Protein AF-A0AAD8L4M0-F1 (afdb_monomer_lite)

InterPro domains:
  IPR024489 Organ specific protein [PF10950] (24-50)

Organism: Tagetes erecta (NCBI:txid13708)

pLDDT: mean 71.52, std 14.45, range [42.41, 94.5]

Secondary structure (DSSP, 8-state):
-HHHHHHHHHHHHHHHHT---SSS-HHHHHHHHTTTPPPPHHHHTTS---TT---TTSSS---S--S-------------------------

Sequence (92 aa):
MRSLFLILFLFSLLLLASVNDARKDPEEYWRSVMKDEPMPKALEDVLIRDPSTSNMKDRFTRNFDTKPNLIIYHSHVMYNQKGHELTSSKLN

Foldseek 3Di:
DVVVVVVVVVVVVVVVVPPDVPDPCVPVVVCVVCVNDDDDPVVVLVDDPDPPPPPNPPSDPPPDDPDDDDDDDDDPPDPPPDDDDDDDDDDD

Radius of gyration: 28.21 Å; chains: 1; bounding box: 89×39×43 Å

Structure (mmCIF, N/CA/C/O backbone):
data_AF-A0AAD8L4M0-F1
#
_entry.id   AF-A0AAD8L4M0-F1
#
loop_
_atom_site.group_PDB
_atom_site.id
_atom_site.type_symbol
_atom_site.label_atom_id
_atom_site.label_alt_id
_atom_site.label_comp_id
_atom_site.label_asym_id
_atom_site.label_entity_id
_atom_site.label_seq_id
_atom_site.pdbx_PDB_ins_code
_atom_site.Cartn_x
_atom_site.Cartn_y
_atom_site.Cartn_z
_atom_site.occupancy
_atom_site.B_iso_or_equiv
_atom_site.auth_seq_id
_atom_site.auth_comp_id
_atom_site.auth_asym_id
_atom_site.auth_atom_id
_atom_site.pdbx_PDB_model_num
ATOM 1 N N . MET A 1 1 ? 33.730 -5.481 17.094 1.00 61.94 1 MET A N 1
ATOM 2 C CA . MET A 1 1 ? 33.413 -4.404 16.126 1.00 61.94 1 MET A CA 1
ATOM 3 C C . MET A 1 1 ? 33.392 -4.896 14.678 1.00 61.94 1 MET A C 1
ATOM 5 O O . MET A 1 1 ? 32.331 -4.849 14.083 1.00 61.94 1 MET A O 1
ATOM 9 N N . ARG A 1 2 ? 34.490 -5.432 14.112 1.00 72.56 2 ARG A N 1
ATOM 10 C CA . ARG A 1 2 ? 34.559 -5.840 12.684 1.00 72.56 2 ARG A CA 1
ATOM 11 C C . ARG A 1 2 ? 33.479 -6.845 12.233 1.00 72.56 2 ARG A C 1
ATOM 13 O O . ARG A 1 2 ? 32.894 -6.656 11.179 1.00 72.56 2 ARG A O 1
ATOM 20 N N . SER A 1 3 ? 33.175 -7.856 13.052 1.00 83.75 3 SER A N 1
ATOM 21 C CA . SER A 1 3 ? 32.148 -8.870 12.735 1.00 83.75 3 SER A CA 1
ATOM 22 C C . SER A 1 3 ? 30.718 -8.304 12.705 1.00 83.75 3 SER A C 1
ATOM 24 O O . SER A 1 3 ? 29.942 -8.635 11.817 1.00 83.75 3 SER A O 1
ATOM 26 N N . LEU A 1 4 ? 30.391 -7.364 13.603 1.00 90.75 4 LEU A N 1
ATOM 27 C CA . LEU A 1 4 ? 29.077 -6.707 13.610 1.00 90.75 4 LEU A CA 1
ATOM 28 C C . LEU A 1 4 ? 28.836 -5.915 12.322 1.00 90.75 4 LEU A C 1
ATOM 30 O O . LEU A 1 4 ? 27.745 -5.975 11.771 1.00 90.75 4 LEU A O 1
ATOM 34 N N . PHE A 1 5 ? 29.861 -5.230 11.804 1.00 90.44 5 PHE A N 1
ATOM 35 C CA . PHE A 1 5 ? 29.755 -4.522 10.527 1.00 90.44 5 PHE A CA 1
ATOM 36 C C . PHE A 1 5 ? 29.491 -5.469 9.355 1.00 90.44 5 PHE A C 1
ATOM 38 O O . PHE A 1 5 ? 28.686 -5.141 8.492 1.00 90.44 5 PHE A O 1
ATOM 45 N N . LEU A 1 6 ? 30.109 -6.654 9.345 1.00 93.75 6 LEU A N 1
ATOM 46 C CA . LEU A 1 6 ? 29.845 -7.669 8.323 1.00 93.75 6 LEU A CA 1
ATOM 47 C C . LEU A 1 6 ? 28.414 -8.211 8.419 1.00 93.75 6 LEU A C 1
ATOM 49 O O . LEU A 1 6 ? 27.745 -8.326 7.399 1.00 93.75 6 LEU A O 1
ATOM 53 N N . ILE A 1 7 ? 27.920 -8.481 9.630 1.00 94.25 7 ILE A N 1
ATOM 54 C CA . ILE A 1 7 ? 26.540 -8.943 9.849 1.00 94.25 7 ILE A CA 1
ATOM 55 C C . ILE A 1 7 ? 25.534 -7.883 9.390 1.00 94.25 7 ILE A C 1
ATOM 57 O O . ILE A 1 7 ? 24.603 -8.205 8.658 1.00 94.25 7 ILE A O 1
ATOM 61 N N . LEU A 1 8 ? 25.733 -6.616 9.765 1.00 94.50 8 LEU A N 1
ATOM 62 C CA . LEU A 1 8 ? 24.864 -5.511 9.348 1.00 94.50 8 LEU A CA 1
ATOM 63 C C . LEU A 1 8 ? 24.910 -5.285 7.833 1.00 94.50 8 LEU A C 1
ATOM 65 O O . LEU A 1 8 ? 23.879 -5.022 7.221 1.00 94.50 8 LEU A O 1
ATOM 69 N N . PHE A 1 9 ? 26.087 -5.419 7.220 1.00 93.94 9 PHE A N 1
ATOM 70 C CA . PHE A 1 9 ? 26.251 -5.309 5.774 1.00 93.94 9 PHE A CA 1
ATOM 71 C C . PHE A 1 9 ? 25.510 -6.428 5.031 1.00 93.94 9 PHE A C 1
ATOM 73 O O . PHE A 1 9 ? 24.745 -6.149 4.112 1.00 93.94 9 PHE A O 1
ATOM 80 N N . LEU A 1 10 ? 25.663 -7.682 5.467 1.00 93.94 10 LEU A N 1
ATOM 81 C CA . LEU A 1 10 ? 24.940 -8.824 4.900 1.00 93.94 10 LEU A CA 1
ATOM 82 C C . LEU A 1 10 ? 23.426 -8.707 5.112 1.00 93.94 10 LEU A C 1
ATOM 84 O O . LEU A 1 10 ? 22.656 -9.002 4.203 1.00 93.94 10 LEU A O 1
ATOM 88 N N . PHE A 1 11 ? 22.993 -8.236 6.283 1.00 92.06 11 PHE A N 1
ATOM 89 C CA . PHE A 1 11 ? 21.582 -7.991 6.571 1.00 92.06 11 PHE A CA 1
ATOM 90 C C . PHE A 1 11 ? 20.997 -6.886 5.680 1.00 92.06 11 PHE A C 1
ATOM 92 O O . PHE A 1 11 ? 19.900 -7.040 5.154 1.00 92.06 11 PHE A O 1
ATOM 99 N N . SER A 1 12 ? 21.748 -5.809 5.440 1.00 91.56 12 SER A N 1
ATOM 100 C CA . SER A 1 12 ? 21.364 -4.746 4.502 1.00 91.56 12 SER A CA 1
ATOM 101 C C . SER A 1 12 ? 21.209 -5.273 3.069 1.00 91.56 12 SER A C 1
ATOM 103 O O . SER A 1 12 ? 20.209 -4.992 2.410 1.00 91.56 12 SER A O 1
ATOM 105 N N . LEU A 1 13 ? 22.150 -6.106 2.606 1.00 91.62 13 LEU A N 1
ATOM 106 C CA . LEU A 1 13 ? 22.055 -6.766 1.299 1.00 91.62 13 LEU A CA 1
ATOM 107 C C . LEU A 1 13 ? 20.837 -7.692 1.208 1.00 91.62 13 LEU A C 1
ATOM 109 O O . LEU A 1 13 ? 20.163 -7.708 0.180 1.00 91.62 13 LEU A O 1
ATOM 113 N N . LEU A 1 14 ? 20.530 -8.429 2.278 1.00 90.19 14 LEU A N 1
ATOM 114 C CA . LEU A 1 14 ? 19.354 -9.294 2.344 1.00 90.19 14 LEU A CA 1
ATOM 115 C C . LEU A 1 14 ? 18.053 -8.486 2.252 1.00 90.19 14 LEU A C 1
ATOM 117 O O . LEU A 1 14 ? 17.167 -8.873 1.498 1.00 90.19 14 LEU A O 1
ATOM 121 N N . LEU A 1 15 ? 17.960 -7.353 2.957 1.00 86.69 15 LEU A N 1
ATOM 122 C CA . LEU A 1 15 ? 16.801 -6.456 2.886 1.00 86.69 15 LEU A CA 1
ATOM 123 C C . LEU A 1 15 ? 16.605 -5.860 1.486 1.00 86.69 15 LEU A C 1
ATOM 125 O O . LEU A 1 15 ? 15.472 -5.733 1.025 1.00 86.69 15 LEU A O 1
ATOM 129 N N . LEU A 1 16 ? 17.701 -5.515 0.802 1.00 82.38 16 LEU A N 1
ATOM 130 C CA . LEU A 1 16 ? 17.655 -4.983 -0.560 1.00 82.38 16 LEU A CA 1
ATOM 131 C C . LEU A 1 16 ? 17.263 -6.057 -1.585 1.00 82.38 16 LEU A C 1
ATOM 133 O O . LEU A 1 16 ? 16.498 -5.782 -2.504 1.00 82.38 16 LEU A O 1
ATOM 137 N N . ALA A 1 17 ? 17.743 -7.289 -1.408 1.00 78.88 17 ALA A N 1
ATOM 138 C CA . ALA A 1 17 ? 17.330 -8.432 -2.220 1.00 78.88 17 ALA A CA 1
ATOM 139 C C . ALA A 1 17 ? 15.870 -8.836 -1.952 1.00 78.88 17 ALA A C 1
ATOM 141 O O . ALA A 1 17 ? 15.201 -9.354 -2.841 1.00 78.88 17 ALA A O 1
ATOM 142 N N . SER A 1 18 ? 15.364 -8.578 -0.743 1.00 72.06 18 SER A N 1
ATOM 143 C CA . SER A 1 18 ? 13.977 -8.824 -0.348 1.00 72.06 18 SER A CA 1
ATOM 144 C C . SER A 1 18 ? 13.034 -7.659 -0.648 1.00 72.06 18 SER A C 1
ATOM 146 O O . SER A 1 18 ? 11.955 -7.599 -0.049 1.00 72.06 18 SER A O 1
ATOM 148 N N . VAL A 1 19 ? 13.406 -6.727 -1.535 1.00 67.19 19 VAL A N 1
ATOM 149 C CA . VAL A 1 19 ? 12.445 -5.785 -2.126 1.00 67.19 19 VAL A CA 1
ATOM 150 C C . VAL A 1 19 ? 11.505 -6.611 -2.997 1.00 67.19 19 VAL A C 1
ATOM 152 O O . VAL A 1 19 ? 11.675 -6.770 -4.200 1.00 67.19 19 VAL A O 1
ATOM 155 N N . ASN A 1 20 ? 10.539 -7.225 -2.328 1.00 64.44 20 ASN A N 1
ATOM 156 C CA . ASN A 1 20 ? 9.407 -7.851 -2.958 1.00 64.44 20 ASN A CA 1
ATOM 157 C C . ASN A 1 20 ? 8.578 -6.703 -3.511 1.00 64.44 20 ASN A C 1
ATOM 159 O O . ASN A 1 20 ? 8.199 -5.800 -2.758 1.00 64.44 20 ASN A O 1
ATOM 163 N N . ASP A 1 21 ? 8.323 -6.731 -4.814 1.00 62.47 21 ASP A N 1
ATOM 164 C CA . ASP A 1 21 ? 7.288 -5.891 -5.386 1.00 62.47 21 ASP A CA 1
ATOM 165 C C . ASP A 1 21 ? 6.016 -6.147 -4.571 1.00 62.47 21 ASP A C 1
ATOM 167 O O . ASP A 1 21 ? 5.594 -7.298 -4.411 1.00 62.47 21 ASP A O 1
ATOM 171 N N . ALA A 1 22 ? 5.483 -5.104 -3.928 1.00 62.41 22 ALA A N 1
ATOM 172 C CA . ALA A 1 22 ? 4.455 -5.247 -2.894 1.00 62.41 22 ALA A CA 1
ATOM 173 C C . ALA A 1 22 ? 3.218 -5.994 -3.421 1.00 62.41 22 ALA A C 1
ATOM 175 O O . ALA A 1 22 ? 2.449 -6.566 -2.645 1.00 62.41 22 ALA A O 1
ATOM 176 N N . ARG A 1 23 ? 3.052 -6.015 -4.748 1.00 62.06 23 ARG A N 1
ATOM 177 C CA . ARG A 1 23 ? 2.239 -6.968 -5.496 1.00 62.06 23 ARG A CA 1
ATOM 178 C C . ARG A 1 23 ? 2.991 -7.292 -6.780 1.00 62.06 23 ARG A C 1
ATOM 180 O O . ARG A 1 23 ? 3.433 -6.374 -7.449 1.00 62.06 23 ARG A O 1
ATOM 187 N N . LYS A 1 24 ? 3.089 -8.576 -7.125 1.00 68.38 24 LYS A N 1
ATOM 188 C CA . LYS A 1 24 ? 3.697 -9.024 -8.386 1.00 68.38 24 LYS A CA 1
ATOM 189 C C . LYS A 1 24 ? 3.031 -8.364 -9.604 1.00 68.38 24 LYS A C 1
ATOM 191 O O . LYS A 1 24 ? 3.720 -8.017 -10.549 1.00 68.38 24 LYS A O 1
ATOM 196 N N . ASP A 1 25 ? 1.719 -8.132 -9.505 1.00 77.00 25 ASP A N 1
ATOM 197 C CA . ASP A 1 25 ? 0.892 -7.609 -10.589 1.00 77.00 25 ASP A CA 1
ATOM 198 C C . ASP A 1 25 ? -0.174 -6.641 -10.022 1.00 77.00 25 ASP A C 1
ATOM 200 O O . ASP A 1 25 ? -1.338 -7.005 -9.808 1.00 77.00 25 ASP A O 1
ATOM 204 N N . PRO A 1 26 ? 0.204 -5.397 -9.672 1.00 73.31 26 PRO A N 1
ATOM 205 C CA . PRO A 1 26 ? -0.716 -4.443 -9.055 1.00 73.31 26 PRO A CA 1
ATOM 206 C C . PRO A 1 26 ? -1.887 -4.093 -9.981 1.00 73.31 26 PRO A C 1
ATOM 208 O O . PRO A 1 26 ? -2.999 -3.889 -9.497 1.00 73.31 26 PRO A O 1
ATOM 211 N N . GLU A 1 27 ? -1.658 -4.067 -11.293 1.00 78.00 27 GLU A N 1
ATOM 212 C CA . GLU A 1 27 ? -2.686 -3.824 -12.307 1.00 78.00 27 GLU A CA 1
ATOM 213 C C . GLU A 1 27 ? -3.753 -4.927 -12.315 1.00 78.00 27 GLU A C 1
ATOM 215 O O . GLU A 1 27 ? -4.946 -4.637 -12.259 1.00 78.00 27 GLU A O 1
ATOM 220 N N . GLU A 1 28 ? -3.338 -6.193 -12.289 1.00 83.06 28 GLU A N 1
ATOM 221 C CA . GLU A 1 28 ? -4.235 -7.354 -12.306 1.00 83.06 28 GLU A CA 1
ATOM 222 C C . GLU A 1 28 ? -5.022 -7.481 -11.000 1.00 83.06 28 GLU A C 1
ATOM 224 O O . GLU A 1 28 ? -6.222 -7.770 -11.011 1.00 83.06 28 GLU A O 1
ATOM 229 N N . TYR A 1 29 ? -4.379 -7.180 -9.867 1.00 83.12 29 TYR A N 1
ATOM 230 C CA . TYR A 1 29 ? -5.057 -7.061 -8.578 1.00 83.12 29 TYR A CA 1
ATO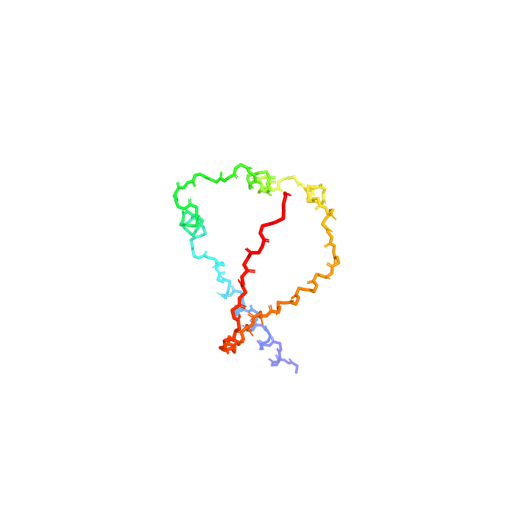M 231 C C . TYR A 1 29 ? -6.161 -6.000 -8.627 1.00 83.12 29 TYR A C 1
ATOM 233 O O . TYR A 1 29 ? -7.301 -6.274 -8.249 1.00 83.12 29 TYR A O 1
ATOM 241 N N . TRP A 1 30 ? -5.846 -4.794 -9.106 1.00 82.50 30 TRP A N 1
ATOM 242 C CA . TRP A 1 30 ? -6.825 -3.712 -9.194 1.00 82.50 30 TRP A CA 1
ATOM 243 C C . TRP A 1 30 ? -7.953 -4.042 -10.161 1.00 82.50 30 TRP A C 1
ATOM 245 O O . TRP A 1 30 ? -9.111 -3.801 -9.835 1.00 82.50 30 TRP A O 1
ATOM 255 N N . ARG A 1 31 ? -7.636 -4.658 -11.299 1.00 85.06 31 ARG A N 1
ATOM 256 C CA . ARG A 1 31 ? -8.614 -5.130 -12.278 1.00 85.06 31 ARG A CA 1
ATOM 257 C C . ARG A 1 31 ? -9.586 -6.147 -11.677 1.00 85.06 31 ARG A C 1
ATOM 259 O O . ARG A 1 31 ? -10.789 -6.035 -11.889 1.00 85.06 31 ARG A O 1
ATOM 266 N N . SER A 1 32 ? -9.083 -7.077 -10.865 1.00 87.94 32 SER A N 1
ATOM 267 C CA . SER A 1 32 ? -9.897 -8.036 -10.107 1.00 87.94 32 SER A CA 1
ATOM 268 C C . SER A 1 32 ? -10.794 -7.350 -9.068 1.00 87.94 32 SER A C 1
ATOM 270 O O . SER A 1 32 ? -11.999 -7.597 -9.027 1.00 87.94 32 SER A O 1
ATOM 272 N N . VAL A 1 33 ? -10.241 -6.427 -8.271 1.00 86.12 33 VAL A N 1
ATOM 273 C CA . VAL A 1 33 ? -10.994 -5.657 -7.260 1.00 86.12 33 VAL A CA 1
ATOM 274 C C . VAL A 1 33 ? -12.100 -4.813 -7.902 1.00 86.12 33 VAL A C 1
ATOM 276 O O . VAL A 1 33 ? -13.202 -4.729 -7.362 1.00 86.12 33 VAL A O 1
ATOM 279 N N . MET A 1 34 ? -11.813 -4.228 -9.065 1.00 87.12 34 MET A N 1
ATOM 280 C CA . MET A 1 34 ? -12.737 -3.411 -9.852 1.00 87.12 34 MET A CA 1
ATOM 281 C C . MET A 1 34 ? -13.683 -4.234 -10.734 1.00 87.12 34 MET A C 1
ATOM 283 O O . MET A 1 34 ? -14.560 -3.653 -11.361 1.00 87.12 34 MET A O 1
ATOM 287 N N . LYS A 1 35 ? -13.541 -5.567 -10.784 1.00 90.56 35 LYS A N 1
ATOM 288 C CA . LYS A 1 35 ? -14.336 -6.455 -11.651 1.00 90.56 35 LYS A CA 1
ATOM 289 C C . LYS A 1 35 ? -14.329 -6.013 -13.119 1.00 90.56 35 LYS A C 1
ATOM 291 O O . LYS A 1 35 ? -15.381 -5.916 -13.742 1.00 90.56 35 LYS A O 1
ATOM 296 N N . ASP A 1 36 ? -13.143 -5.706 -13.638 1.00 88.50 36 ASP A N 1
ATOM 297 C CA . ASP A 1 36 ? -12.933 -5.207 -15.005 1.00 88.50 36 ASP A CA 1
ATOM 298 C C . ASP A 1 36 ? -13.589 -3.846 -15.324 1.00 88.50 36 ASP A C 1
ATOM 300 O O . ASP A 1 36 ? -13.519 -3.387 -16.465 1.00 88.50 36 ASP A O 1
ATOM 304 N N . GLU A 1 37 ? -14.188 -3.159 -14.346 1.00 88.31 37 GLU A N 1
ATOM 305 C CA . GLU A 1 37 ? -14.678 -1.793 -14.535 1.00 88.31 37 GLU A CA 1
ATOM 306 C C . GLU A 1 37 ? -13.520 -0.780 -14.585 1.00 88.31 37 GLU A C 1
ATOM 308 O O . GLU A 1 37 ? -12.471 -0.986 -13.960 1.00 88.31 37 GLU A O 1
ATOM 313 N N . PRO A 1 38 ? -13.683 0.340 -15.318 1.00 84.19 38 PRO A N 1
ATOM 314 C CA . PRO A 1 38 ? -12.680 1.395 -15.338 1.00 84.19 38 PRO A CA 1
ATOM 315 C C . PRO A 1 38 ? -12.480 1.991 -13.941 1.00 84.19 38 PRO A C 1
ATOM 317 O O . PRO A 1 38 ? -13.400 2.032 -13.122 1.00 84.19 38 PRO A O 1
ATOM 320 N N . MET A 1 39 ? -11.276 2.508 -13.686 1.00 82.06 39 MET A N 1
ATOM 321 C CA . MET A 1 39 ? -10.959 3.175 -12.425 1.00 82.06 39 MET A CA 1
ATOM 322 C C . MET A 1 39 ? -11.991 4.277 -12.110 1.00 82.06 39 MET A C 1
ATOM 324 O O . MET A 1 39 ? -12.300 5.095 -12.982 1.00 82.06 39 MET A O 1
ATOM 328 N N . PRO A 1 40 ? -12.519 4.347 -10.874 1.00 81.19 40 PRO A N 1
ATOM 329 C CA . PRO A 1 40 ? -13.451 5.392 -10.489 1.00 81.19 40 PRO A CA 1
ATOM 330 C C . PRO A 1 40 ? -12.798 6.767 -10.618 1.00 81.19 40 PRO A C 1
ATOM 332 O O . PRO A 1 40 ? -11.701 6.985 -10.105 1.00 81.19 40 PRO A O 1
ATOM 335 N N . LYS A 1 41 ? -13.518 7.726 -11.208 1.00 78.25 41 LYS A N 1
ATOM 336 C CA . LYS A 1 41 ? -13.054 9.119 -11.354 1.00 78.25 41 LYS A CA 1
ATOM 337 C C . LYS A 1 41 ? -12.613 9.746 -10.026 1.00 78.25 41 LYS A C 1
ATOM 339 O O . LYS A 1 41 ? -11.638 10.479 -9.981 1.00 78.25 41 LYS A O 1
ATOM 344 N N . ALA A 1 42 ? -13.279 9.382 -8.928 1.00 75.88 42 ALA A N 1
ATOM 345 C CA . ALA A 1 42 ? -12.927 9.843 -7.585 1.00 75.88 42 ALA A CA 1
ATOM 346 C C . ALA A 1 42 ? -11.524 9.399 -7.120 1.00 75.88 42 ALA A C 1
ATOM 348 O O . ALA A 1 42 ? -10.937 10.054 -6.266 1.00 75.88 42 ALA A O 1
ATOM 349 N N . LEU A 1 43 ? -10.993 8.289 -7.649 1.00 74.19 43 LEU A N 1
ATOM 350 C CA . LEU A 1 43 ? -9.619 7.849 -7.386 1.00 74.19 43 LEU A CA 1
ATOM 351 C C . LEU A 1 43 ? -8.622 8.485 -8.356 1.00 74.19 43 LEU A C 1
ATOM 353 O O . LEU A 1 43 ? -7.486 8.731 -7.963 1.00 74.19 43 LEU A O 1
ATOM 357 N N . GLU A 1 44 ? -9.037 8.786 -9.588 1.00 71.56 44 GLU A N 1
ATOM 358 C CA . GLU A 1 44 ? -8.193 9.482 -10.568 1.00 71.56 44 GLU A CA 1
ATOM 359 C C . GLU A 1 44 ? -7.752 10.862 -10.053 1.00 71.56 44 GLU A C 1
ATOM 361 O O . GLU A 1 44 ? -6.585 11.218 -10.191 1.00 71.56 44 GLU A O 1
ATOM 366 N N . ASP A 1 45 ? -8.631 11.575 -9.342 1.00 68.19 45 ASP A N 1
ATOM 367 C CA . ASP A 1 45 ? -8.310 12.861 -8.701 1.00 68.19 45 ASP A CA 1
ATOM 368 C C . ASP A 1 45 ? -7.294 12.736 -7.545 1.00 68.19 45 ASP A C 1
ATOM 370 O O . ASP A 1 45 ? -6.606 13.699 -7.193 1.00 68.19 45 ASP A O 1
ATOM 374 N N . VAL A 1 46 ? -7.189 11.547 -6.943 1.00 68.75 46 VAL A N 1
ATOM 375 C CA . VAL A 1 46 ? -6.289 11.252 -5.815 1.00 68.75 46 VAL A CA 1
ATOM 376 C C . VAL A 1 46 ? -4.932 10.743 -6.301 1.00 68.75 46 VAL A C 1
ATOM 378 O O . VAL A 1 46 ? -3.907 10.986 -5.657 1.00 68.75 46 VAL A O 1
ATOM 381 N N . LEU A 1 47 ? -4.897 10.038 -7.433 1.00 67.06 47 LEU A N 1
ATOM 382 C CA . LEU A 1 47 ? -3.669 9.499 -7.998 1.00 67.06 47 LEU A CA 1
ATOM 383 C C . LEU A 1 47 ? -2.873 10.608 -8.687 1.00 67.06 47 LEU A C 1
ATOM 385 O O . LEU A 1 47 ? -3.246 11.154 -9.722 1.00 67.06 47 LEU A O 1
ATOM 389 N N . ILE A 1 48 ? -1.720 10.933 -8.109 1.00 61.38 48 ILE A N 1
ATOM 390 C CA . ILE A 1 48 ? -0.783 11.890 -8.691 1.00 61.38 48 ILE A CA 1
ATOM 391 C C . ILE A 1 48 ? -0.191 11.261 -9.956 1.00 61.38 48 ILE A C 1
ATOM 393 O O . ILE A 1 48 ? 0.726 10.447 -9.886 1.00 61.38 48 ILE A O 1
ATOM 397 N N . ARG A 1 49 ? -0.727 11.641 -11.119 1.00 58.69 49 ARG A N 1
ATOM 398 C CA . ARG A 1 49 ? -0.248 11.178 -12.430 1.00 58.69 49 ARG A CA 1
ATOM 399 C C . ARG A 1 49 ? 1.086 11.814 -12.840 1.00 58.69 49 ARG A C 1
ATOM 401 O O . ARG A 1 49 ? 1.791 11.245 -13.663 1.00 58.69 49 ARG A O 1
ATOM 408 N N . ASP A 1 50 ? 1.440 12.949 -12.229 1.00 58.34 50 ASP A N 1
ATOM 409 C CA . ASP A 1 50 ? 2.644 13.719 -12.552 1.00 58.34 50 ASP A CA 1
ATOM 410 C C . ASP A 1 50 ? 3.607 13.855 -11.356 1.00 58.34 50 ASP A C 1
ATOM 412 O O . ASP A 1 50 ? 3.325 14.620 -10.420 1.00 58.34 50 ASP A O 1
ATOM 416 N N . PRO A 1 51 ? 4.787 13.200 -11.394 1.00 55.25 51 PRO A N 1
ATOM 417 C CA . PRO A 1 51 ? 5.813 13.319 -10.354 1.00 55.25 51 PRO A CA 1
ATOM 418 C C . PRO A 1 51 ? 6.464 14.714 -10.295 1.00 55.25 51 PRO A C 1
ATOM 420 O O . PRO A 1 51 ? 7.218 15.007 -9.370 1.00 55.25 51 PRO A O 1
ATOM 423 N N . SER A 1 52 ? 6.171 15.593 -11.259 1.00 57.31 52 SER A N 1
ATOM 424 C CA . SER A 1 52 ? 6.678 16.968 -11.356 1.00 57.31 52 SER A CA 1
ATOM 425 C C . SER A 1 52 ? 5.918 17.976 -10.484 1.00 57.31 52 SER A C 1
ATOM 427 O O . SER A 1 52 ? 6.379 19.101 -10.290 1.00 57.31 52 SER A O 1
ATOM 429 N N . THR A 1 53 ? 4.769 17.597 -9.916 1.00 54.47 53 THR A N 1
ATOM 430 C CA . THR A 1 53 ? 3.946 18.492 -9.089 1.00 54.47 53 THR A CA 1
ATOM 431 C C . THR A 1 53 ? 4.354 18.411 -7.615 1.00 54.47 53 THR A C 1
ATOM 433 O O . THR A 1 53 ? 3.663 17.844 -6.772 1.00 54.47 53 THR A O 1
ATOM 436 N N . SER A 1 54 ? 5.504 19.010 -7.294 1.00 54.09 54 SER A N 1
ATOM 437 C CA . SER A 1 54 ? 6.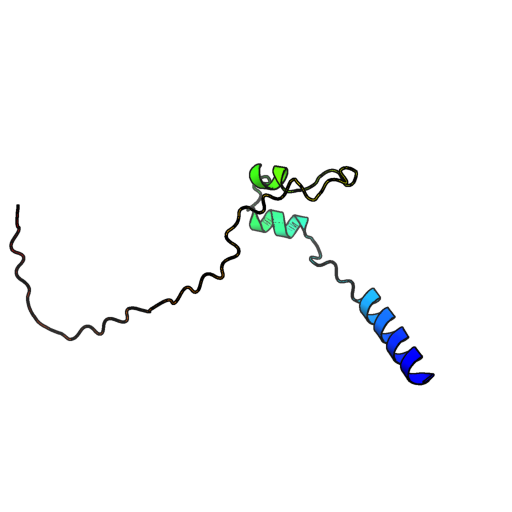172 18.988 -5.978 1.00 54.09 54 SER A CA 1
ATOM 438 C C . SER A 1 54 ? 5.399 19.616 -4.805 1.00 54.09 54 SER A C 1
ATOM 440 O O . SER A 1 54 ? 5.912 19.668 -3.690 1.00 54.09 54 SER A O 1
ATOM 442 N N . ASN A 1 55 ? 4.160 20.068 -4.999 1.00 56.88 55 ASN A N 1
ATOM 443 C CA . ASN A 1 55 ? 3.354 20.702 -3.953 1.00 56.88 55 ASN A CA 1
ATOM 444 C C . ASN A 1 55 ? 2.314 19.700 -3.427 1.00 56.88 55 ASN A C 1
ATOM 446 O O . ASN A 1 55 ? 1.104 19.879 -3.529 1.00 56.88 55 ASN A O 1
ATOM 450 N N . MET A 1 56 ? 2.815 18.578 -2.906 1.00 56.06 56 MET A N 1
ATOM 451 C CA . MET A 1 56 ? 2.034 17.400 -2.502 1.00 56.06 56 MET A CA 1
ATOM 452 C C . MET A 1 56 ? 1.208 17.609 -1.219 1.00 56.06 56 MET A C 1
ATOM 454 O O . MET A 1 56 ? 0.315 16.822 -0.919 1.00 56.06 56 MET A O 1
ATOM 458 N N . LYS A 1 57 ? 1.510 18.660 -0.446 1.00 58.22 57 LYS A N 1
ATOM 459 C CA . LYS A 1 57 ? 0.960 18.885 0.902 1.00 58.22 57 LYS A CA 1
ATOM 460 C C . LYS A 1 57 ? -0.448 19.491 0.921 1.00 58.22 57 LYS A C 1
ATOM 462 O O . LYS A 1 57 ? -1.149 19.281 1.905 1.00 58.22 57 LYS A O 1
ATOM 467 N N . ASP A 1 58 ? -0.859 20.163 -0.155 1.00 62.19 58 ASP A N 1
ATOM 468 C CA . ASP A 1 58 ? -2.113 20.936 -0.187 1.00 62.19 58 ASP A CA 1
ATOM 469 C C . ASP A 1 58 ? -3.293 20.197 -0.837 1.00 62.19 58 ASP A C 1
ATOM 471 O O . ASP A 1 58 ? -4.438 20.611 -0.674 1.00 62.19 58 ASP A O 1
ATOM 475 N N . ARG A 1 59 ? -3.052 19.082 -1.545 1.00 63.97 59 ARG A N 1
ATOM 476 C CA . ARG A 1 59 ? -4.128 18.299 -2.188 1.00 63.97 59 ARG A CA 1
ATOM 477 C C . ARG A 1 59 ? -4.867 17.365 -1.234 1.00 63.97 59 ARG A C 1
ATOM 479 O O . ARG A 1 59 ? -6.035 17.071 -1.458 1.00 63.97 59 ARG A O 1
ATOM 486 N N . PHE A 1 60 ? -4.206 16.889 -0.180 1.00 70.62 60 PHE A N 1
ATOM 487 C CA . PHE A 1 60 ? -4.846 16.002 0.785 1.00 70.62 60 PHE A CA 1
ATOM 488 C C . PHE A 1 60 ? -5.587 16.832 1.831 1.00 70.62 60 PHE A C 1
ATOM 490 O O . PHE A 1 60 ? -4.963 17.478 2.675 1.00 70.62 60 PHE A O 1
ATOM 497 N N . THR A 1 61 ? -6.918 16.827 1.788 1.00 69.25 61 THR A N 1
ATOM 498 C CA . THR A 1 61 ? -7.728 17.538 2.778 1.00 69.25 61 THR A CA 1
ATOM 499 C C . THR A 1 61 ? -7.516 16.894 4.149 1.00 69.25 61 THR A C 1
ATOM 501 O O . THR A 1 61 ? -7.818 15.727 4.359 1.00 69.25 61 THR A O 1
ATOM 504 N N . ARG A 1 62 ? -6.946 17.637 5.102 1.00 71.56 62 ARG A N 1
ATOM 505 C CA . ARG A 1 62 ? -6.663 17.144 6.467 1.00 71.56 62 ARG A CA 1
ATOM 506 C C . ARG A 1 62 ? -7.803 17.452 7.440 1.00 71.56 62 ARG A C 1
ATOM 508 O O . ARG A 1 62 ? -7.570 17.578 8.634 1.00 71.56 62 ARG A O 1
ATOM 515 N N . ASN A 1 63 ? -9.020 17.610 6.926 1.00 76.88 63 ASN A N 1
ATOM 516 C CA . ASN A 1 63 ? -10.225 17.927 7.697 1.00 76.88 63 ASN A CA 1
ATOM 517 C C . ASN A 1 63 ? -10.925 16.681 8.268 1.00 76.88 63 ASN A C 1
ATOM 519 O O . ASN A 1 63 ? -12.068 16.771 8.711 1.00 76.88 63 ASN A O 1
ATOM 523 N N . PHE A 1 64 ? -10.261 15.527 8.252 1.00 79.19 64 PHE A N 1
ATOM 524 C CA . PHE A 1 64 ? -10.749 14.336 8.931 1.00 79.19 64 PHE A CA 1
ATOM 525 C C . PHE A 1 64 ? -10.605 14.498 10.446 1.00 79.19 64 PHE A C 1
ATOM 527 O O . PHE A 1 64 ? -9.613 15.050 10.924 1.00 79.19 64 PHE A O 1
ATOM 534 N N . ASP A 1 65 ? -11.590 14.008 11.197 1.00 76.94 65 ASP A N 1
ATOM 535 C CA . ASP A 1 65 ? -11.520 13.986 12.654 1.00 76.94 65 ASP A CA 1
ATOM 536 C C . ASP A 1 65 ? -10.399 13.033 13.093 1.00 76.94 65 ASP A C 1
ATOM 538 O O . ASP A 1 65 ? -10.493 11.816 12.936 1.00 76.94 65 ASP A O 1
ATOM 542 N N . THR A 1 66 ? -9.306 13.588 13.617 1.00 76.56 66 THR A N 1
ATOM 543 C CA . THR A 1 66 ? -8.182 12.810 14.155 1.00 76.56 66 THR A CA 1
ATOM 544 C C . THR A 1 66 ? -8.517 12.169 15.501 1.00 76.56 66 THR A C 1
ATOM 546 O O . THR A 1 66 ? -7.681 11.463 16.072 1.00 76.56 66 THR A O 1
ATOM 549 N N . LYS A 1 67 ? -9.704 12.439 16.058 1.00 84.50 67 LYS A N 1
ATOM 550 C CA . LYS A 1 67 ? -10.132 11.868 17.325 1.00 84.50 67 LYS A CA 1
ATOM 551 C C . LYS A 1 67 ? -10.286 10.350 17.179 1.00 84.50 67 LYS A C 1
ATOM 553 O O . LYS A 1 67 ? -10.990 9.878 16.286 1.00 84.50 67 LYS A O 1
ATOM 558 N N . PRO A 1 68 ? -9.660 9.558 18.064 1.00 77.69 68 PRO A N 1
ATOM 559 C CA . PRO A 1 68 ? -9.838 8.115 18.049 1.00 77.69 68 PRO A CA 1
ATOM 560 C C . PRO A 1 68 ? -11.310 7.781 18.313 1.00 77.69 68 PRO A C 1
ATOM 562 O O . PRO A 1 68 ? -11.879 8.197 19.325 1.00 77.69 68 PRO A O 1
ATOM 565 N N . ASN A 1 69 ? -11.929 7.030 17.402 1.00 76.38 69 ASN A N 1
ATOM 566 C CA . ASN A 1 69 ? -13.311 6.591 17.542 1.00 76.38 69 ASN A CA 1
ATOM 567 C C . ASN A 1 69 ? -13.330 5.222 18.244 1.00 76.38 69 ASN A C 1
ATOM 569 O O . ASN A 1 69 ? -12.940 4.213 17.656 1.00 76.38 69 ASN A O 1
ATOM 573 N N . LEU A 1 70 ? -13.733 5.182 19.519 1.00 80.62 70 LEU A N 1
ATOM 574 C CA . LEU A 1 70 ? -13.905 3.933 20.266 1.00 80.62 70 LEU A CA 1
ATOM 575 C C . LEU A 1 70 ? -15.304 3.375 19.981 1.00 80.62 70 LEU A C 1
ATOM 577 O O . LEU A 1 70 ? -16.282 3.784 20.602 1.00 80.62 70 LEU A O 1
ATOM 581 N N . ILE A 1 71 ? -15.399 2.442 19.036 1.00 80.81 71 ILE A N 1
ATOM 582 C CA . ILE A 1 71 ? -16.659 1.766 18.711 1.00 80.81 71 ILE A CA 1
ATOM 583 C C . ILE A 1 71 ? -16.737 0.470 19.526 1.00 80.81 71 ILE A C 1
ATOM 585 O O . ILE A 1 71 ? -16.027 -0.492 19.238 1.00 80.81 71 ILE A O 1
ATOM 589 N N . ILE A 1 72 ? -17.595 0.442 20.551 1.00 82.00 72 ILE A N 1
ATOM 590 C CA . ILE A 1 72 ? -17.858 -0.760 21.356 1.00 82.00 72 ILE A CA 1
ATOM 591 C C . ILE A 1 72 ? -19.099 -1.466 20.803 1.00 82.00 72 ILE A C 1
ATOM 593 O O . ILE A 1 72 ? -20.232 -1.076 21.093 1.00 82.00 72 ILE A O 1
ATOM 597 N N . TYR A 1 73 ? -18.895 -2.530 20.026 1.00 75.69 73 TYR A N 1
ATOM 598 C CA . TYR A 1 73 ? -19.986 -3.388 19.564 1.00 75.69 73 TYR A CA 1
ATOM 599 C C . TYR A 1 73 ? -20.541 -4.201 20.736 1.00 75.69 73 TYR A C 1
ATOM 601 O O . TYR A 1 73 ? -19.872 -5.093 21.253 1.00 75.69 73 TYR A O 1
ATOM 609 N N . HIS A 1 74 ? -21.773 -3.910 21.146 1.00 75.31 74 HIS A N 1
ATOM 610 C CA . HIS A 1 74 ? -22.505 -4.765 22.073 1.00 75.31 74 HIS A CA 1
ATOM 611 C C . HIS A 1 74 ? -23.309 -5.771 21.252 1.00 75.31 74 HIS A C 1
ATOM 613 O O . HIS A 1 74 ? -24.247 -5.402 20.546 1.00 75.31 74 HIS A O 1
ATOM 619 N N . SER A 1 75 ? -22.951 -7.054 21.318 1.00 69.88 75 SER A N 1
ATOM 620 C CA . SER A 1 75 ? -23.813 -8.103 20.778 1.00 69.88 75 SER A CA 1
ATOM 621 C C . SER A 1 75 ? -25.061 -8.192 21.657 1.00 69.88 75 SER A C 1
ATOM 623 O O . SER A 1 75 ? -24.987 -8.667 22.792 1.00 69.88 75 SER A O 1
ATOM 625 N N . HIS A 1 76 ? -26.208 -7.735 21.155 1.00 67.12 76 HIS A N 1
ATOM 626 C CA . HIS A 1 76 ? -27.500 -7.943 21.808 1.00 67.12 76 HIS A CA 1
ATOM 627 C C . HIS A 1 76 ? -27.900 -9.418 21.676 1.00 67.12 76 HIS A C 1
ATOM 629 O O . HIS A 1 76 ? -28.737 -9.781 20.853 1.00 67.12 76 HIS A O 1
ATOM 635 N N . VAL A 1 77 ? -27.279 -10.296 22.462 1.00 65.62 77 VAL A N 1
ATOM 636 C CA . VAL A 1 77 ? -27.738 -11.680 22.582 1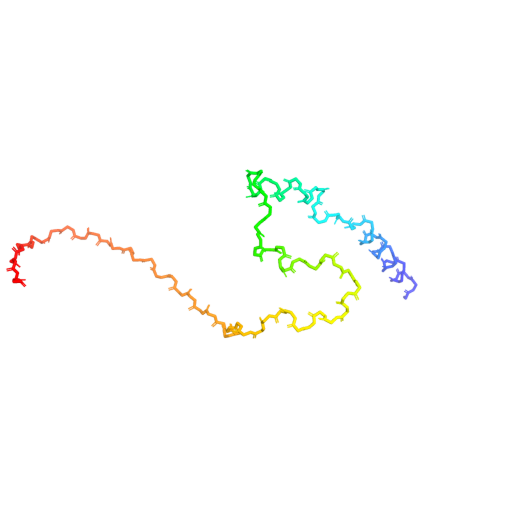.00 65.62 77 VAL A CA 1
ATOM 637 C C . VAL A 1 77 ? -28.943 -11.666 23.520 1.00 65.62 77 VAL A C 1
ATOM 639 O O . VAL A 1 77 ? -28.811 -11.728 24.739 1.00 65.62 77 VAL A O 1
ATOM 642 N N . MET A 1 78 ? -30.129 -11.501 22.937 1.00 54.47 78 MET A N 1
ATOM 643 C CA . MET A 1 78 ? -31.400 -11.655 23.639 1.00 54.47 78 MET A CA 1
ATOM 644 C C . MET A 1 78 ? -31.644 -13.148 23.858 1.00 54.47 78 MET A C 1
ATOM 646 O O . MET A 1 78 ? -31.999 -13.872 22.926 1.00 54.47 78 MET A O 1
ATOM 650 N N . TYR A 1 79 ? -31.450 -13.626 25.086 1.00 54.34 79 TYR A N 1
ATOM 651 C CA . TYR A 1 79 ? -31.960 -14.935 25.477 1.00 54.34 79 TYR A CA 1
ATOM 652 C C . TYR A 1 79 ? -33.486 -14.850 25.515 1.00 54.34 79 TYR A C 1
ATOM 654 O O . TYR A 1 79 ? -34.065 -14.155 26.347 1.00 54.34 79 TYR A O 1
ATOM 662 N N . ASN A 1 80 ? -34.138 -15.529 24.574 1.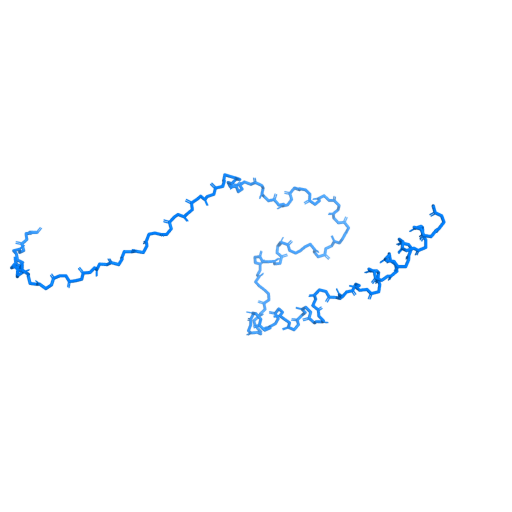00 44.97 80 ASN A N 1
ATOM 663 C CA . ASN A 1 80 ? -35.589 -15.597 24.490 1.00 44.97 80 ASN A CA 1
ATOM 664 C C . ASN A 1 80 ? -36.108 -16.497 25.623 1.00 44.97 80 ASN A C 1
ATOM 666 O O . ASN A 1 80 ? -36.171 -17.722 25.491 1.00 44.97 80 ASN A O 1
ATOM 670 N N . GLN A 1 81 ? -36.411 -15.896 26.773 1.00 48.66 81 GLN A N 1
ATOM 671 C CA . GLN A 1 81 ? -37.083 -16.582 27.866 1.00 48.66 81 GLN A CA 1
ATOM 672 C C . GLN A 1 81 ? -38.570 -16.662 27.507 1.00 48.66 81 GLN A C 1
ATOM 674 O O . GLN A 1 81 ? -39.284 -15.664 27.489 1.00 48.66 81 GLN A O 1
ATOM 679 N N . LYS A 1 82 ? -38.989 -17.871 27.116 1.00 52.56 82 LYS A N 1
ATOM 680 C CA . LYS A 1 82 ? -40.353 -18.229 26.718 1.00 52.56 82 LYS A CA 1
ATOM 681 C C . LYS A 1 82 ? -41.420 -17.571 27.597 1.00 52.56 82 LYS A C 1
ATOM 683 O O . LYS A 1 82 ? -41.425 -17.771 28.806 1.00 52.56 82 LYS A O 1
ATOM 688 N N . GLY A 1 83 ? -42.398 -16.987 26.907 1.00 51.81 83 GLY A N 1
ATOM 689 C CA . GLY A 1 83 ? -43.772 -16.837 27.366 1.00 51.81 83 GLY A CA 1
ATOM 690 C C . GLY A 1 83 ? -44.024 -15.558 28.141 1.00 51.81 83 GLY A C 1
ATOM 691 O O . GLY A 1 83 ? -43.802 -15.534 29.334 1.00 51.81 83 GLY A O 1
ATOM 692 N N . HIS A 1 84 ? -44.553 -14.537 27.471 1.00 44.19 84 HIS A N 1
ATOM 693 C CA . HIS A 1 84 ? -45.734 -13.814 27.938 1.00 44.19 84 HIS A CA 1
ATOM 694 C C . HIS A 1 84 ? -46.348 -13.080 26.738 1.00 44.19 84 HIS A C 1
ATOM 696 O O . HIS A 1 84 ? -45.708 -12.286 26.054 1.00 44.19 84 HIS A O 1
ATOM 702 N N . GLU A 1 85 ? -47.581 -13.472 26.449 1.00 52.69 85 GLU A N 1
ATOM 703 C CA . GLU A 1 85 ? -48.490 -12.960 25.432 1.00 52.69 85 GLU A CA 1
ATOM 704 C C . GLU A 1 85 ? -48.669 -11.438 25.569 1.00 52.69 85 GLU A C 1
ATOM 706 O O . GLU A 1 85 ? -48.995 -10.942 26.646 1.00 52.69 85 GLU A O 1
ATOM 711 N N . LEU A 1 86 ? -48.443 -10.690 24.484 1.00 45.66 86 LEU A N 1
ATOM 712 C CA . LEU A 1 86 ? -48.720 -9.255 24.417 1.00 45.66 86 LEU A CA 1
ATOM 713 C C . LEU A 1 86 ? -49.788 -9.018 23.353 1.00 45.66 86 LEU A C 1
ATOM 715 O O . LEU A 1 86 ? -49.513 -8.968 22.154 1.00 45.66 86 LEU A O 1
ATOM 719 N N . THR A 1 87 ? -51.029 -8.878 23.811 1.00 51.94 87 THR A N 1
ATOM 720 C CA . THR A 1 87 ? -52.132 -8.344 23.016 1.00 51.94 87 THR A CA 1
ATOM 721 C C . THR A 1 87 ? -51.794 -6.917 22.594 1.00 51.94 87 THR A C 1
ATOM 723 O O . THR A 1 87 ? -51.655 -6.025 23.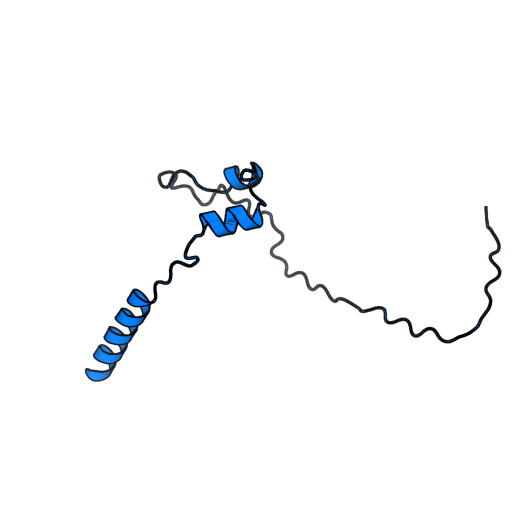431 1.00 51.94 87 THR A O 1
ATOM 726 N N . SER A 1 88 ? -51.656 -6.705 21.287 1.00 50.12 88 SER A N 1
ATOM 727 C CA . SER A 1 88 ? -51.465 -5.388 20.687 1.00 50.12 88 SER A CA 1
ATOM 728 C C . SER A 1 88 ? -52.769 -4.592 20.772 1.00 50.12 88 SER A C 1
ATOM 730 O O . SER A 1 88 ? -53.721 -4.878 20.046 1.00 50.12 88 SER A O 1
ATOM 732 N N . SER A 1 89 ? -52.827 -3.585 21.646 1.00 56.31 89 SER A N 1
ATOM 733 C CA . SER A 1 89 ? -53.775 -2.488 21.464 1.00 56.31 89 SER A CA 1
ATOM 734 C C . SER A 1 89 ? -53.153 -1.485 20.493 1.00 56.31 89 SER A C 1
ATOM 736 O O . SER A 1 89 ? -52.117 -0.875 20.757 1.00 56.31 89 S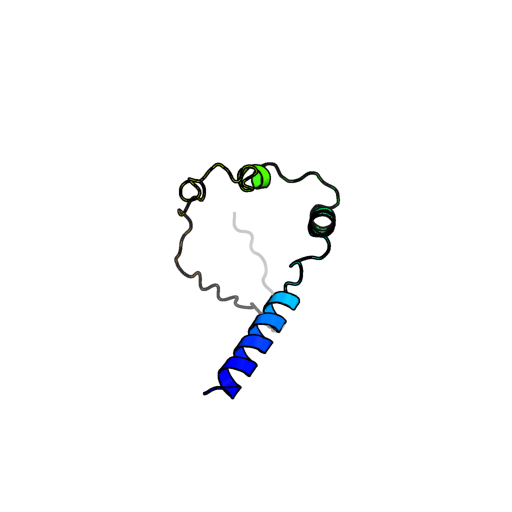ER A O 1
ATOM 738 N N . LYS A 1 90 ? -53.781 -1.345 19.322 1.00 48.62 90 LYS A N 1
ATOM 739 C CA . LYS A 1 90 ? -53.534 -0.218 18.424 1.00 48.62 90 LYS A CA 1
ATOM 740 C C . LYS A 1 90 ? -53.850 1.080 19.161 1.00 48.62 90 LYS A C 1
ATOM 742 O O . LYS A 1 90 ? -54.947 1.217 19.699 1.00 48.62 90 LYS A O 1
ATOM 747 N N . LEU A 1 91 ? -52.931 2.038 19.108 1.00 43.19 91 LEU A N 1
ATOM 748 C CA . LEU A 1 91 ? -53.191 3.414 19.500 1.00 43.19 91 LEU A CA 1
ATOM 749 C C . LEU A 1 91 ? -52.865 4.322 18.309 1.00 43.19 91 LEU A C 1
ATOM 751 O O . LEU A 1 91 ? -51.716 4.388 17.889 1.00 43.19 91 LEU A O 1
ATOM 755 N N . ASN A 1 92 ? -53.962 4.869 17.772 1.00 42.41 92 ASN A N 1
ATOM 756 C CA . ASN A 1 92 ? -54.174 6.019 16.882 1.00 42.41 92 ASN A CA 1
ATOM 757 C C . ASN A 1 92 ? -53.048 6.439 15.923 1.00 42.41 92 ASN A C 1
ATOM 759 O O . ASN A 1 92 ? -52.078 7.076 16.387 1.00 42.41 92 ASN A O 1
#